Protein AF-A0A4V1S6G8-F1 (afdb_monomer_lite)

Foldseek 3Di:
DDDDDDPVRVVVVCVVVVPPPPPDDDDDPCVVPDDPVPDPAPFDDWDDDPPDIDTDHPCRVPVDDDPDDDLEPVVLLVCCVVCLPPAQEAEFEQDGPYDGRLSSLLSCPPHDPSHAYAYDYPPCDPVNVVSSVVSPHPD

Structure (mmCIF, N/CA/C/O backbone):
data_AF-A0A4V1S6G8-F1
#
_entry.id   AF-A0A4V1S6G8-F1
#
loop_
_atom_site.group_PDB
_atom_site.id
_atom_site.type_symbol
_atom_site.label_atom_id
_atom_site.label_alt_id
_atom_site.label_comp_id
_atom_site.label_asym_id
_atom_site.label_entity_id
_atom_site.label_seq_id
_atom_site.pdbx_PDB_ins_code
_atom_site.Cartn_x
_atom_site.Cartn_y
_atom_site.Cartn_z
_atom_site.occupancy
_atom_site.B_iso_or_equiv
_atom_site.auth_seq_id
_atom_site.auth_comp_id
_atom_site.auth_asym_id
_atom_site.auth_atom_id
_atom_site.pdbx_PDB_model_num
ATOM 1 N N . MET A 1 1 ? 12.610 8.527 -35.197 1.00 40.03 1 MET A N 1
ATOM 2 C CA . MET A 1 1 ? 12.886 7.566 -36.287 1.00 40.03 1 MET A CA 1
ATOM 3 C C . MET A 1 1 ? 12.400 6.204 -35.808 1.00 40.03 1 MET A C 1
ATOM 5 O O . MET A 1 1 ? 12.984 5.667 -34.880 1.00 40.03 1 MET A O 1
ATOM 9 N N . TYR A 1 2 ? 11.261 5.729 -36.317 1.00 38.62 2 TYR A N 1
ATOM 10 C CA . TYR A 1 2 ? 10.620 4.484 -35.870 1.00 38.62 2 TYR A CA 1
ATOM 11 C C . TYR A 1 2 ? 11.186 3.318 -36.694 1.00 38.62 2 TYR A C 1
ATOM 13 O O . TYR A 1 2 ? 11.161 3.379 -37.923 1.00 38.62 2 TYR A O 1
ATOM 21 N N . ARG A 1 3 ? 11.737 2.287 -36.043 1.00 71.50 3 ARG A N 1
ATOM 22 C CA . ARG A 1 3 ? 12.208 1.065 -36.715 1.00 71.50 3 ARG A CA 1
ATOM 23 C C . ARG A 1 3 ? 11.090 0.025 -36.685 1.00 71.50 3 ARG A C 1
ATOM 25 O O . ARG A 1 3 ? 10.435 -0.134 -35.662 1.00 71.50 3 ARG A O 1
ATOM 32 N N . SER A 1 4 ? 10.883 -0.680 -37.796 1.00 61.62 4 SER A N 1
ATOM 33 C CA . SER A 1 4 ? 9.932 -1.797 -37.841 1.00 61.62 4 SER A CA 1
ATOM 34 C C . SER A 1 4 ? 10.464 -2.996 -37.054 1.00 61.62 4 SER A C 1
ATOM 36 O O . SER A 1 4 ? 11.644 -3.337 -37.176 1.00 61.62 4 SER A O 1
ATOM 38 N N . LEU A 1 5 ? 9.586 -3.608 -36.256 1.00 60.75 5 LEU A N 1
ATOM 39 C CA . LEU A 1 5 ? 9.863 -4.831 -35.503 1.00 60.75 5 LEU A CA 1
ATOM 40 C C . LEU A 1 5 ? 10.168 -5.979 -36.464 1.00 60.75 5 LEU A C 1
ATOM 42 O O . LEU A 1 5 ? 9.552 -6.094 -37.526 1.00 60.75 5 LEU A O 1
ATOM 46 N N . ASN A 1 6 ? 11.121 -6.827 -36.092 1.00 80.19 6 ASN A N 1
ATOM 47 C CA . ASN A 1 6 ? 11.368 -8.052 -36.841 1.00 80.19 6 ASN A CA 1
ATOM 48 C C . ASN A 1 6 ? 10.393 -9.164 -36.417 1.00 80.19 6 ASN A C 1
ATOM 50 O O . ASN A 1 6 ? 9.730 -9.076 -35.386 1.00 80.19 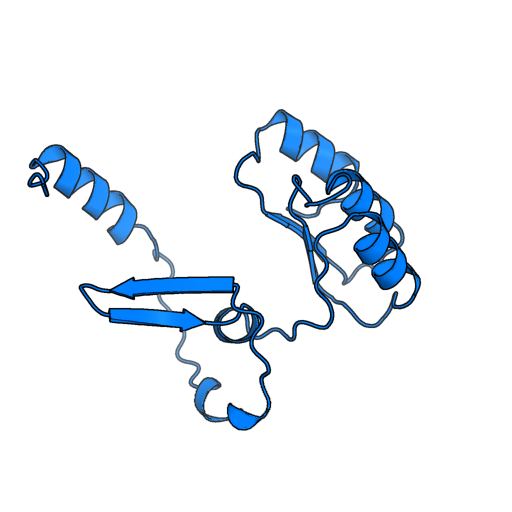6 ASN A O 1
ATOM 54 N N . LEU A 1 7 ? 10.319 -10.228 -37.219 1.00 51.31 7 LEU A N 1
ATOM 55 C CA . LEU A 1 7 ? 9.353 -11.314 -37.038 1.00 51.31 7 LEU A CA 1
ATOM 56 C C . LEU A 1 7 ? 9.446 -11.993 -35.658 1.00 51.31 7 LEU A C 1
ATOM 58 O O . LEU A 1 7 ? 8.424 -12.381 -35.105 1.00 51.31 7 LEU A O 1
ATOM 62 N N . ASN A 1 8 ? 10.642 -12.097 -35.069 1.00 62.38 8 ASN A N 1
ATOM 63 C CA . ASN A 1 8 ? 10.811 -12.705 -33.746 1.00 62.38 8 ASN A CA 1
ATOM 64 C C . ASN A 1 8 ? 10.321 -11.781 -32.622 1.00 62.38 8 ASN A C 1
ATOM 66 O O . ASN A 1 8 ? 9.740 -12.253 -31.648 1.00 62.38 8 ASN A O 1
ATOM 70 N N . GLU A 1 9 ? 10.515 -10.470 -32.766 1.00 57.38 9 GLU A N 1
ATOM 71 C CA . GLU A 1 9 ? 10.004 -9.474 -31.815 1.00 57.38 9 GLU A CA 1
ATOM 72 C C . GLU A 1 9 ? 8.476 -9.374 -31.892 1.00 57.38 9 GLU A C 1
ATOM 74 O O . GLU A 1 9 ? 7.807 -9.306 -30.864 1.00 57.38 9 GLU A O 1
ATOM 79 N N . ASP A 1 10 ? 7.919 -9.440 -33.102 1.00 54.41 10 ASP A N 1
ATOM 80 C CA . ASP A 1 10 ? 6.476 -9.463 -33.347 1.00 54.41 10 ASP A CA 1
ATOM 81 C C . ASP A 1 10 ? 5.809 -10.721 -32.758 1.00 54.41 10 ASP A C 1
ATOM 83 O O . ASP A 1 10 ? 4.763 -10.628 -32.115 1.00 54.41 10 ASP A O 1
ATOM 87 N N . LEU A 1 11 ? 6.434 -11.895 -32.883 1.00 51.97 11 LEU A N 1
ATOM 88 C CA . LEU A 1 11 ? 5.920 -13.138 -32.299 1.00 51.97 11 LEU A CA 1
ATOM 89 C C . LEU A 1 11 ? 6.020 -13.159 -30.765 1.00 51.97 11 LEU A C 1
ATOM 91 O O . LEU A 1 11 ? 5.065 -13.574 -30.109 1.00 51.97 11 LEU A O 1
ATOM 95 N N . ALA A 1 12 ? 7.112 -12.652 -30.182 1.00 49.81 12 ALA A N 1
ATOM 96 C CA . ALA A 1 12 ? 7.255 -12.530 -28.728 1.00 49.81 12 ALA A CA 1
ATOM 97 C C . ALA A 1 12 ? 6.229 -11.549 -28.134 1.00 49.81 12 ALA A C 1
ATOM 99 O O . ALA A 1 12 ? 5.633 -11.818 -27.089 1.00 49.81 12 ALA A O 1
ATOM 100 N N . LEU A 1 13 ? 5.958 -10.441 -28.832 1.00 47.81 13 LEU A N 1
ATOM 101 C CA . LEU A 1 13 ? 4.925 -9.483 -28.443 1.00 47.81 13 LEU A CA 1
ATOM 102 C C . LEU A 1 13 ? 3.527 -10.111 -28.520 1.00 47.81 13 LEU A C 1
ATOM 104 O O . LEU A 1 13 ? 2.726 -9.951 -27.599 1.00 47.81 13 LEU A O 1
ATOM 108 N N . LYS A 1 14 ? 3.247 -10.867 -29.589 1.00 48.00 14 LYS A N 1
ATOM 109 C CA . LYS A 1 14 ? 1.990 -11.607 -29.751 1.00 48.00 14 LYS A CA 1
ATOM 110 C C . LYS A 1 14 ? 1.800 -12.627 -28.632 1.00 48.00 14 LYS A C 1
ATOM 112 O O . LYS A 1 14 ? 0.721 -12.680 -28.067 1.00 48.00 14 LYS A O 1
ATOM 117 N N . GLN A 1 15 ? 2.840 -13.337 -28.209 1.00 47.34 15 GLN A N 1
ATOM 118 C CA . GLN A 1 15 ? 2.750 -14.318 -27.121 1.00 47.34 15 GLN A CA 1
ATOM 119 C C . GLN A 1 15 ? 2.489 -13.666 -25.750 1.00 47.34 15 GLN A C 1
ATOM 121 O O . GLN A 1 15 ? 1.647 -14.134 -24.987 1.00 47.34 15 GLN A O 1
ATOM 126 N N . VAL A 1 16 ? 3.123 -12.519 -25.480 1.00 47.19 16 VAL A N 1
ATOM 127 C CA . VAL A 1 16 ? 2.874 -11.706 -24.274 1.00 47.19 16 VAL A CA 1
ATOM 128 C C . VAL A 1 16 ? 1.478 -11.068 -24.283 1.00 47.19 16 VAL A C 1
ATOM 130 O O . VAL A 1 16 ? 0.946 -10.746 -23.227 1.00 47.19 16 VAL A O 1
ATOM 133 N N . VAL A 1 17 ? 0.857 -10.863 -25.448 1.00 50.28 17 VAL A N 1
ATOM 134 C CA . VAL A 1 17 ? -0.516 -10.339 -25.574 1.00 50.28 17 VAL A CA 1
ATOM 135 C C . VAL A 1 17 ? -1.563 -11.452 -25.503 1.00 50.28 17 VAL A C 1
ATOM 137 O O . VAL A 1 17 ? -2.583 -11.268 -24.843 1.00 50.28 17 VAL A O 1
ATOM 140 N N . THR A 1 18 ? -1.326 -12.583 -26.162 1.00 42.31 18 THR A N 1
ATOM 141 C CA . THR A 1 18 ? -2.319 -13.646 -26.350 1.00 42.31 18 THR A CA 1
ATOM 142 C C . THR A 1 18 ? -2.574 -14.459 -25.077 1.00 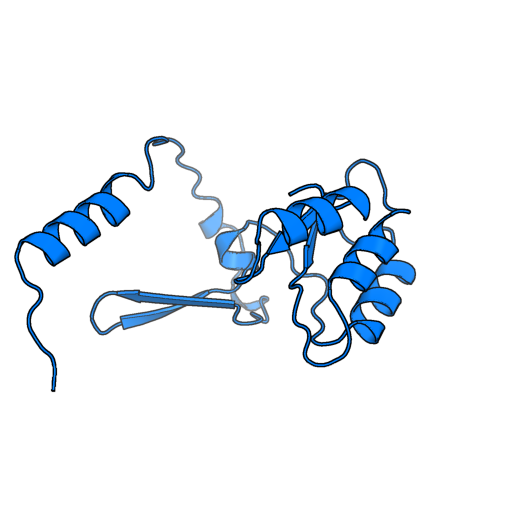42.31 18 THR A C 1
ATOM 144 O O . THR A 1 18 ? -3.719 -14.826 -24.842 1.00 42.31 18 THR A O 1
ATOM 147 N N . ASP A 1 19 ? -1.585 -14.642 -24.196 1.00 46.06 19 ASP A N 1
ATOM 148 C CA . ASP A 1 19 ? -1.752 -15.387 -22.931 1.00 46.06 19 ASP A CA 1
ATOM 149 C C . ASP A 1 19 ? -2.084 -14.501 -21.712 1.00 46.06 19 ASP A C 1
ATOM 151 O O . ASP A 1 19 ? -1.791 -14.839 -20.566 1.00 46.06 19 ASP A O 1
ATOM 155 N N . ARG A 1 20 ? -2.730 -13.344 -21.927 1.00 48.16 20 ARG A N 1
ATOM 156 C CA . ARG A 1 20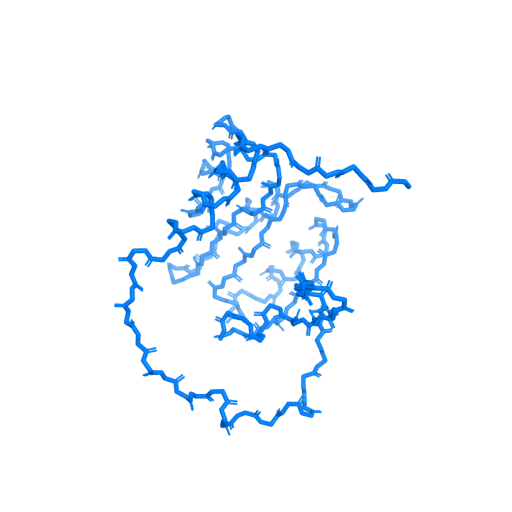 ? -3.158 -12.453 -20.827 1.00 48.16 20 ARG A CA 1
ATOM 157 C C . ARG A 1 20 ? -4.568 -12.702 -20.286 1.00 48.16 20 ARG A C 1
ATOM 159 O O . ARG A 1 20 ? -4.955 -12.036 -19.332 1.00 48.16 20 ARG A O 1
ATOM 166 N N . PHE A 1 21 ? -5.307 -13.671 -20.837 1.00 45.19 21 PHE A N 1
ATOM 167 C CA . PHE A 1 21 ? -6.668 -14.027 -20.407 1.00 45.19 21 PHE A CA 1
ATOM 168 C C . PHE A 1 21 ? -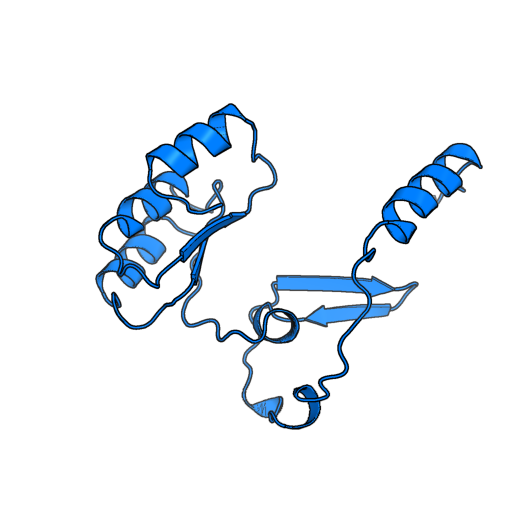7.033 -15.501 -20.689 1.00 45.19 21 PHE A C 1
ATOM 170 O O . PHE A 1 21 ? -8.004 -15.769 -21.390 1.00 45.19 21 PHE A O 1
ATOM 177 N N . SER A 1 22 ? -6.359 -16.491 -20.094 1.00 42.25 22 SER A N 1
ATOM 178 C CA . SER A 1 22 ? -6.929 -17.859 -20.066 1.00 42.25 22 SER A CA 1
ATOM 179 C C . SER A 1 22 ? -8.163 -18.000 -19.147 1.00 42.25 22 SER A C 1
ATOM 181 O O . SER A 1 22 ? -8.648 -19.104 -18.919 1.00 42.25 22 SER A O 1
ATOM 183 N N . LEU A 1 23 ? -8.714 -16.892 -18.637 1.00 43.94 23 LEU A N 1
ATOM 184 C CA . LEU A 1 23 ? -9.933 -16.852 -17.830 1.00 43.94 23 LEU A CA 1
ATOM 185 C C . LEU A 1 23 ? -10.954 -15.895 -18.457 1.00 43.94 23 LEU A C 1
ATOM 187 O O . LEU A 1 23 ? -11.264 -14.828 -17.934 1.00 43.94 23 LEU A O 1
ATOM 191 N N . THR A 1 24 ? -11.475 -16.288 -19.614 1.00 38.66 24 THR A N 1
ATOM 192 C CA . THR A 1 24 ? -12.744 -15.786 -20.143 1.00 38.66 24 THR A CA 1
ATOM 193 C C . THR A 1 24 ? -13.889 -16.340 -19.306 1.00 38.66 24 THR A C 1
ATOM 195 O O . THR A 1 24 ? -14.250 -17.498 -19.480 1.00 38.66 24 THR A O 1
ATOM 198 N N . ASP A 1 25 ? -14.446 -15.534 -18.409 1.00 44.38 25 ASP A N 1
ATOM 199 C CA . ASP A 1 25 ? -15.888 -15.263 -18.361 1.00 44.38 25 ASP A CA 1
ATOM 200 C C . ASP A 1 25 ? -16.147 -14.196 -17.292 1.00 44.38 25 ASP A C 1
ATOM 202 O O . ASP A 1 25 ? -15.637 -14.322 -16.181 1.00 44.38 25 ASP A O 1
ATOM 206 N N . ARG A 1 26 ? -16.908 -13.153 -17.633 1.00 39.56 26 ARG A N 1
ATOM 207 C CA . ARG A 1 26 ? -18.112 -12.692 -16.917 1.00 39.56 26 ARG A CA 1
ATOM 208 C C . ARG A 1 26 ? -18.570 -11.363 -17.508 1.00 39.56 26 ARG A C 1
ATOM 210 O O . ARG A 1 26 ? -17.919 -10.329 -17.362 1.00 39.56 26 ARG A O 1
ATOM 217 N N . GLY A 1 27 ? -19.759 -11.390 -18.100 1.00 40.81 27 GLY A N 1
ATOM 218 C CA . GLY A 1 27 ? -20.576 -10.200 -18.275 1.00 40.81 27 GLY A CA 1
ATOM 219 C C . GLY A 1 27 ? -21.007 -9.648 -16.918 1.00 40.81 27 GLY A C 1
ATOM 220 O O . GLY A 1 27 ? -21.736 -10.306 -16.187 1.00 40.81 27 GLY A O 1
ATOM 221 N N . PHE A 1 28 ? -20.575 -8.433 -16.594 1.00 31.55 28 PHE A N 1
ATOM 222 C CA . PHE A 1 28 ? -21.219 -7.583 -15.595 1.00 31.55 28 PHE A CA 1
ATOM 223 C C . PHE A 1 28 ? -21.119 -6.129 -16.067 1.00 31.55 28 PHE A C 1
ATOM 225 O O . PHE A 1 28 ? -20.097 -5.468 -15.898 1.00 31.55 28 PHE A O 1
ATOM 232 N N . ALA A 1 29 ? -22.198 -5.629 -16.671 1.00 45.19 29 ALA A N 1
ATOM 233 C CA . ALA A 1 29 ? -22.365 -4.232 -17.071 1.00 45.19 29 ALA A CA 1
ATOM 234 C C . ALA A 1 29 ? -22.793 -3.363 -15.872 1.00 45.19 29 ALA A C 1
ATOM 236 O O . ALA A 1 29 ? -23.802 -2.671 -15.901 1.00 45.19 29 ALA A O 1
ATOM 237 N N . TRP A 1 30 ? -22.044 -3.428 -14.769 1.00 40.75 30 TRP A N 1
ATOM 238 C CA . TRP A 1 30 ? -22.280 -2.556 -13.610 1.00 40.75 30 TRP A CA 1
ATOM 239 C C . TRP A 1 30 ? -21.724 -1.136 -13.839 1.00 40.75 30 TRP A C 1
ATOM 241 O O . TRP A 1 30 ? -22.129 -0.191 -13.165 1.00 40.75 30 TRP A O 1
ATOM 251 N N . ARG A 1 31 ? -20.844 -0.975 -14.842 1.00 36.03 31 ARG A N 1
ATOM 252 C CA . ARG A 1 31 ? -20.238 0.304 -15.262 1.00 36.03 31 ARG A CA 1
ATOM 253 C C . ARG A 1 31 ? -21.261 1.329 -15.769 1.00 36.03 31 ARG A C 1
ATOM 255 O O . ARG A 1 31 ? -20.950 2.513 -15.770 1.00 36.03 31 ARG A O 1
ATOM 262 N N . ASP A 1 32 ? -22.470 0.893 -16.118 1.00 43.66 32 ASP A N 1
ATOM 263 C CA . ASP A 1 32 ? -23.556 1.773 -16.568 1.00 43.66 32 ASP A CA 1
ATOM 264 C C . ASP A 1 32 ? -24.354 2.396 -15.400 1.00 43.66 32 ASP A C 1
ATOM 266 O O . ASP A 1 32 ? -25.266 3.187 -15.629 1.00 43.66 32 ASP A O 1
ATOM 270 N N . VAL A 1 33 ? -24.030 2.057 -14.141 1.00 41.16 33 VAL A N 1
ATOM 271 C CA . VAL A 1 33 ? -24.841 2.422 -12.959 1.00 41.16 33 VAL A CA 1
ATOM 272 C C . VAL A 1 33 ? -24.229 3.555 -12.118 1.00 41.16 33 VAL A C 1
ATOM 274 O O . VAL A 1 33 ? -24.919 4.119 -11.271 1.00 41.16 33 VAL A O 1
ATOM 277 N N . ILE A 1 34 ? -22.968 3.950 -12.338 1.00 40.50 34 ILE A N 1
ATOM 278 C CA . ILE A 1 34 ? -22.311 4.966 -11.495 1.00 40.50 34 ILE A CA 1
ATOM 279 C C . ILE A 1 34 ? -22.098 6.282 -12.262 1.00 40.50 34 ILE A C 1
ATOM 281 O O . ILE A 1 34 ? -21.332 6.293 -13.226 1.00 40.50 34 ILE A O 1
ATOM 285 N N . PRO A 1 35 ? -22.709 7.401 -11.821 1.00 41.12 35 PRO A N 1
ATOM 286 C CA . PRO A 1 35 ? -22.479 8.723 -12.399 1.00 41.12 35 PRO A CA 1
ATOM 287 C C . PRO A 1 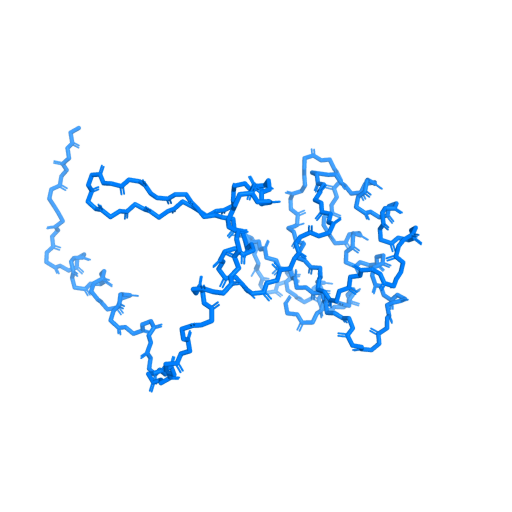35 ? -20.996 9.132 -12.292 1.00 41.12 35 PRO A C 1
ATOM 289 O O . PRO A 1 35 ? -20.429 9.210 -11.198 1.00 41.12 35 PRO A O 1
ATOM 292 N N . THR A 1 36 ? -20.353 9.333 -13.445 1.00 48.81 36 THR A N 1
ATOM 293 C CA . THR A 1 36 ? -18.917 9.636 -13.612 1.00 48.81 36 THR A CA 1
ATOM 294 C C . THR A 1 36 ? -18.535 11.061 -13.212 1.00 48.81 36 THR A C 1
ATOM 296 O O . THR A 1 36 ? -17.378 11.339 -12.916 1.00 48.81 36 THR A O 1
ATOM 299 N N . ASP A 1 37 ? -19.513 11.952 -13.133 1.00 45.38 37 ASP A N 1
ATOM 300 C CA . ASP A 1 37 ? -19.422 13.373 -12.796 1.00 45.38 37 ASP A CA 1
ATOM 301 C C . ASP A 1 37 ? -19.002 13.661 -11.343 1.00 45.38 37 ASP A C 1
ATOM 303 O O . ASP A 1 37 ? -18.660 14.797 -11.015 1.00 45.38 37 ASP A O 1
ATOM 307 N N . LYS A 1 38 ? -18.976 12.644 -10.470 1.00 42.97 38 LYS A N 1
ATOM 308 C CA . LYS A 1 38 ? -18.523 12.774 -9.071 1.00 42.97 38 LYS A CA 1
ATOM 309 C C . LYS A 1 38 ? -17.127 12.219 -8.792 1.00 42.97 38 LYS A C 1
ATOM 311 O O . LYS A 1 38 ? -16.669 12.317 -7.654 1.00 42.97 38 LYS A O 1
ATOM 316 N N . ARG A 1 39 ? -16.450 11.635 -9.784 1.00 48.34 39 ARG A N 1
ATOM 317 C CA . ARG A 1 39 ? -15.080 11.133 -9.610 1.00 48.34 39 ARG A CA 1
ATOM 318 C C . ARG A 1 39 ? -14.104 12.289 -9.833 1.00 48.34 39 ARG A C 1
ATOM 320 O O . ARG A 1 39 ? -14.131 12.918 -10.884 1.00 48.34 39 ARG A O 1
ATOM 327 N N . GLN A 1 40 ? -13.251 12.581 -8.851 1.00 47.78 40 GLN A N 1
ATOM 328 C CA . GLN A 1 40 ? -11.998 13.305 -9.089 1.00 47.78 40 GLN A CA 1
ATOM 329 C C . GLN A 1 40 ? -10.916 12.243 -9.322 1.00 47.78 40 GLN A C 1
ATOM 331 O O . GLN A 1 40 ? -10.364 11.734 -8.348 1.00 47.78 40 GLN A O 1
ATOM 336 N N . PRO A 1 41 ? -10.659 11.823 -10.573 1.00 47.16 41 PRO A N 1
ATOM 337 C CA . PRO A 1 41 ? -9.716 10.749 -10.837 1.00 47.16 41 PRO A CA 1
ATOM 338 C C . PRO A 1 41 ? -8.289 11.208 -10.518 1.00 47.16 41 PRO A C 1
ATOM 340 O O . PRO A 1 41 ? -7.710 12.026 -11.234 1.00 47.16 41 PRO A O 1
ATOM 343 N N . LEU A 1 42 ? -7.692 10.636 -9.472 1.00 51.34 42 LEU A N 1
ATOM 344 C CA . LEU A 1 42 ? -6.238 10.488 -9.420 1.00 51.34 42 LEU A CA 1
ATOM 345 C C . LEU A 1 42 ? -5.867 9.595 -10.612 1.00 51.34 42 LEU A C 1
ATOM 347 O O . LEU A 1 42 ? -6.408 8.499 -10.778 1.00 51.34 42 LEU A O 1
ATOM 351 N N . THR A 1 43 ? -5.096 10.143 -11.548 1.00 49.00 43 THR A N 1
ATOM 352 C CA . THR A 1 43 ? -4.899 9.518 -12.859 1.00 49.00 43 THR A CA 1
ATOM 353 C C . THR A 1 43 ? -3.762 8.507 -12.767 1.00 49.00 43 THR A C 1
ATOM 355 O O . THR A 1 43 ? -2.605 8.901 -12.840 1.00 49.00 43 THR A O 1
ATOM 358 N N . ASP A 1 44 ? -4.086 7.221 -12.628 1.00 64.19 44 ASP A N 1
ATOM 359 C CA . ASP A 1 44 ? -3.078 6.176 -12.372 1.00 64.19 44 ASP A CA 1
ATOM 360 C C . ASP A 1 44 ? -2.873 5.204 -13.544 1.00 64.19 44 ASP A C 1
ATOM 362 O O . ASP A 1 4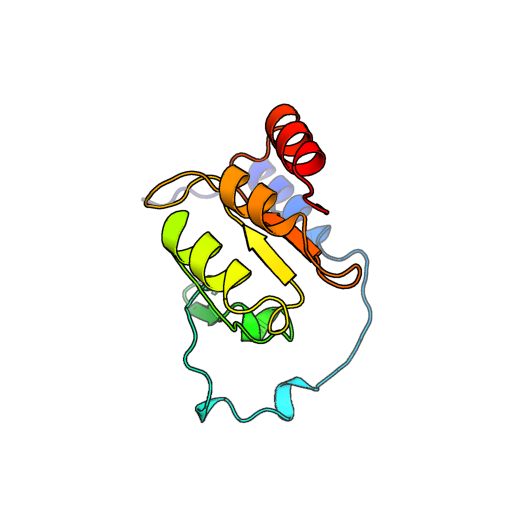4 ? -1.928 4.415 -13.533 1.00 64.19 44 ASP A O 1
ATOM 366 N N . ILE A 1 45 ? -3.732 5.217 -14.571 1.00 58.88 45 ILE A N 1
ATOM 367 C CA . ILE A 1 45 ? -3.643 4.256 -15.678 1.00 58.88 45 ILE A CA 1
ATOM 368 C C . ILE A 1 45 ? -3.824 4.964 -17.021 1.00 58.88 45 ILE A C 1
ATOM 370 O O . ILE A 1 45 ? -4.903 5.447 -17.358 1.00 58.88 45 ILE A O 1
ATOM 374 N N . ILE A 1 46 ? -2.762 4.965 -17.826 1.00 60.03 46 ILE A N 1
ATOM 375 C CA . ILE A 1 46 ? -2.774 5.452 -19.207 1.00 60.03 46 ILE A CA 1
ATOM 376 C C . ILE A 1 46 ? -2.764 4.246 -20.142 1.00 60.03 46 ILE A C 1
ATOM 378 O O . ILE A 1 46 ? -1.835 3.438 -20.137 1.00 60.03 46 ILE A O 1
ATOM 382 N N . VAL A 1 47 ? -3.805 4.121 -20.961 1.00 59.34 47 VAL A N 1
ATOM 383 C CA . VAL A 1 47 ? -3.910 3.090 -21.994 1.00 59.34 47 VAL A CA 1
ATOM 384 C C . VAL A 1 47 ? -3.766 3.751 -23.355 1.00 59.34 47 VAL A C 1
ATOM 386 O O . VAL A 1 47 ? -4.652 4.478 -23.801 1.00 59.34 47 VAL A O 1
ATOM 389 N N . THR A 1 48 ? -2.672 3.454 -24.050 1.00 57.75 48 THR A N 1
ATOM 390 C CA . THR A 1 48 ? -2.473 3.889 -25.436 1.00 57.75 48 THR A CA 1
ATOM 391 C C . THR A 1 48 ? -2.902 2.783 -26.399 1.00 57.75 48 THR A C 1
ATOM 393 O O . THR A 1 48 ? -2.380 1.667 -26.360 1.00 57.75 48 THR A O 1
ATOM 396 N N . ARG A 1 49 ? -3.856 3.084 -27.287 1.00 56.94 49 ARG A N 1
ATOM 397 C CA . ARG A 1 49 ? -4.285 2.209 -28.391 1.00 56.94 49 ARG A CA 1
ATOM 398 C C . ARG A 1 49 ? -4.112 2.950 -29.714 1.00 56.94 49 ARG A C 1
ATOM 400 O O . ARG A 1 49 ? -4.886 3.850 -30.032 1.00 56.94 49 ARG A O 1
ATOM 407 N N . GLY A 1 50 ? -3.100 2.576 -30.498 1.00 75.31 50 GLY A N 1
ATOM 408 C CA . GLY A 1 50 ? -2.754 3.301 -31.725 1.00 75.31 50 GLY A CA 1
ATOM 409 C C . GLY A 1 50 ? -2.334 4.741 -31.410 1.00 75.31 50 GLY A C 1
ATOM 410 O O . GLY A 1 50 ? -1.395 4.939 -30.647 1.00 75.31 50 GLY A O 1
ATOM 411 N N . ASN A 1 51 ? -3.057 5.726 -31.954 1.00 66.75 51 ASN A N 1
ATOM 412 C CA . ASN A 1 51 ? -2.849 7.157 -31.674 1.00 66.75 51 ASN A CA 1
ATOM 413 C C . ASN A 1 51 ? -3.788 7.717 -30.588 1.00 66.75 51 ASN A C 1
ATOM 415 O O . ASN A 1 51 ? -3.822 8.927 -30.381 1.00 66.75 51 ASN A O 1
ATOM 419 N N . THR A 1 52 ? -4.582 6.873 -29.926 1.00 54.91 52 THR A N 1
ATOM 420 C CA . THR A 1 52 ? -5.531 7.313 -28.899 1.00 54.91 52 THR A CA 1
ATOM 421 C C . THR A 1 52 ? -4.992 6.989 -27.515 1.00 54.91 52 THR A C 1
ATOM 423 O O . THR A 1 52 ? -4.696 5.834 -27.207 1.00 54.91 52 THR A O 1
ATOM 426 N N . GLU A 1 53 ? -4.895 8.016 -26.679 1.00 70.75 53 GLU A N 1
ATOM 427 C CA . GLU A 1 53 ? -4.581 7.905 -25.260 1.00 70.75 53 GLU A CA 1
ATOM 428 C C . GLU A 1 53 ? -5.886 7.958 -24.461 1.00 70.75 53 GLU A C 1
ATOM 430 O O . GLU A 1 53 ? -6.753 8.797 -24.706 1.00 70.75 53 GLU A O 1
ATOM 435 N N . SER A 1 54 ? -6.077 7.005 -23.557 1.00 62.59 54 SER A N 1
ATOM 436 C CA . SER A 1 54 ? -7.222 6.961 -22.651 1.00 62.59 54 SER A CA 1
ATOM 437 C C . SER A 1 54 ? -6.717 6.892 -21.221 1.00 62.59 54 SER A C 1
ATOM 439 O O . SER A 1 54 ? -5.912 6.023 -20.889 1.00 62.59 54 SER A O 1
ATOM 441 N N . HIS A 1 55 ? -7.199 7.811 -20.392 1.00 60.53 55 HIS A N 1
ATOM 442 C CA . HIS A 1 55 ? -6.824 7.927 -18.991 1.00 60.53 55 HIS A CA 1
ATOM 443 C C . HIS A 1 55 ? -7.916 7.302 -18.127 1.00 60.53 55 HIS A C 1
ATOM 445 O O . HIS A 1 55 ? -9.098 7.590 -18.310 1.00 60.53 55 HIS A O 1
ATOM 451 N N . PHE A 1 56 ? -7.507 6.460 -17.188 1.00 60.53 56 PHE A N 1
ATOM 452 C CA . PHE A 1 56 ? -8.366 5.813 -16.211 1.00 60.53 56 PHE A CA 1
ATOM 453 C C . PHE A 1 56 ? -7.792 6.057 -14.815 1.00 60.53 56 PHE A C 1
ATOM 455 O O . PHE A 1 56 ? -6.574 6.076 -14.619 1.00 60.53 56 PHE A O 1
ATOM 462 N N . SER A 1 57 ? -8.670 6.229 -13.835 1.00 66.50 57 SER A N 1
ATOM 463 C CA . SER A 1 57 ? -8.291 6.120 -12.428 1.00 66.50 57 SER A CA 1
ATOM 464 C C . SER A 1 57 ? -8.212 4.654 -12.009 1.00 66.50 57 SER A C 1
ATOM 466 O O . SER A 1 57 ? -8.812 3.777 -12.640 1.00 66.50 57 SER A O 1
ATOM 468 N N . LEU A 1 58 ? -7.518 4.380 -10.904 1.00 68.19 58 LEU A N 1
ATOM 469 C CA . LEU A 1 58 ? -7.573 3.062 -10.273 1.00 68.19 58 LEU A CA 1
ATOM 470 C C . LEU A 1 58 ? -9.024 2.651 -9.963 1.00 68.19 58 LEU A C 1
ATOM 472 O O . LEU A 1 58 ? -9.387 1.493 -10.161 1.00 68.19 58 LEU A O 1
ATOM 476 N N . GLU A 1 59 ? -9.872 3.604 -9.563 1.00 67.00 59 GLU A N 1
ATOM 477 C CA . GLU A 1 59 ? -11.297 3.368 -9.295 1.00 67.00 59 GLU A CA 1
ATOM 478 C C . GLU A 1 59 ? -12.053 2.864 -10.530 1.00 67.00 59 GLU A C 1
ATOM 480 O O . GLU A 1 59 ? -12.901 1.975 -10.431 1.00 67.00 59 GLU A O 1
ATOM 485 N N . ASP A 1 60 ? -11.721 3.386 -11.715 1.00 65.31 60 ASP A N 1
ATOM 486 C CA . ASP A 1 60 ? -12.355 2.978 -12.970 1.00 65.31 60 ASP A CA 1
ATOM 487 C C . ASP A 1 60 ? -12.018 1.530 -13.344 1.00 65.31 60 ASP A C 1
ATOM 489 O O . ASP A 1 60 ? -12.767 0.884 -14.082 1.00 65.31 60 ASP A O 1
ATOM 493 N N . VAL A 1 61 ? -10.889 1.007 -12.873 1.00 68.00 61 VAL A N 1
ATOM 494 C CA . VAL A 1 61 ? -10.394 -0.321 -13.259 1.00 68.00 61 VAL A CA 1
ATOM 495 C C . VAL A 1 61 ? -10.657 -1.368 -12.177 1.00 68.00 61 VAL A C 1
ATOM 497 O O . VAL A 1 61 ? -10.924 -2.518 -12.521 1.00 68.00 61 VAL A O 1
ATOM 500 N N . ALA A 1 62 ? -10.632 -0.987 -10.899 1.00 67.19 62 ALA A N 1
ATOM 501 C CA . ALA A 1 62 ? -10.605 -1.923 -9.776 1.00 67.19 62 ALA A CA 1
ATOM 502 C C . ALA A 1 62 ? -11.944 -2.126 -9.039 1.00 67.19 62 ALA A C 1
ATOM 504 O O . ALA A 1 62 ? -11.963 -2.904 -8.092 1.00 67.19 62 ALA A O 1
ATOM 505 N N . ASP A 1 63 ? -13.034 -1.453 -9.436 1.00 71.56 63 ASP A N 1
ATOM 506 C CA . ASP A 1 63 ? -14.291 -1.412 -8.652 1.00 71.56 63 ASP A CA 1
ATOM 507 C C . ASP A 1 63 ? -14.031 -1.101 -7.167 1.00 71.56 63 ASP A C 1
ATOM 509 O O . ASP A 1 63 ? -14.481 -1.776 -6.243 1.00 71.56 63 ASP A O 1
ATOM 513 N N . ALA A 1 64 ? -13.190 -0.094 -6.948 1.00 73.50 64 ALA A N 1
ATOM 514 C CA . ALA A 1 64 ? -12.718 0.312 -5.638 1.00 73.50 64 ALA A CA 1
ATOM 515 C C . ALA A 1 64 ? -12.809 1.829 -5.520 1.00 73.50 64 ALA A C 1
ATOM 517 O O . ALA A 1 64 ? -12.736 2.545 -6.515 1.00 73.50 64 ALA A O 1
ATOM 518 N N . LYS A 1 65 ? -12.943 2.320 -4.289 1.00 79.94 65 LYS A N 1
ATOM 519 C CA . LYS A 1 65 ? -12.867 3.746 -3.983 1.00 79.94 65 LYS A CA 1
ATOM 520 C C . LYS A 1 65 ? -11.497 4.065 -3.396 1.00 79.94 65 LYS A C 1
ATOM 522 O O . LYS A 1 65 ? -11.102 3.468 -2.395 1.00 79.94 65 LYS A O 1
ATOM 527 N N . VAL A 1 66 ? -10.804 5.036 -3.972 1.00 84.88 66 VAL A N 1
ATOM 528 C CA . VAL A 1 66 ? -9.569 5.590 -3.428 1.00 84.88 66 VAL A CA 1
ATOM 529 C C . VAL A 1 66 ? -9.943 6.563 -2.314 1.00 84.88 66 VAL A C 1
ATOM 531 O O . VAL A 1 66 ? -10.504 7.635 -2.525 1.00 84.88 66 VAL A O 1
ATOM 534 N N . VAL A 1 67 ? -9.657 6.154 -1.084 1.00 86.81 67 VAL A N 1
ATOM 535 C CA . VAL A 1 67 ? -9.942 6.933 0.131 1.00 86.81 67 VAL A CA 1
ATOM 536 C C . VAL A 1 67 ? -8.764 7.809 0.564 1.00 86.81 67 VAL A C 1
ATOM 538 O O . VAL A 1 67 ? -8.961 8.757 1.322 1.00 86.81 67 VAL A O 1
ATOM 541 N N . ALA A 1 68 ? -7.559 7.509 0.071 1.00 89.00 68 ALA A N 1
ATOM 542 C CA . ALA A 1 68 ? -6.343 8.286 0.278 1.00 89.00 68 ALA A CA 1
ATOM 543 C C . ALA A 1 68 ? -5.277 7.965 -0.774 1.00 89.00 68 ALA A C 1
ATOM 545 O O . ALA A 1 68 ? -5.237 6.861 -1.312 1.00 89.00 68 ALA A O 1
ATOM 546 N N . SER A 1 69 ? -4.392 8.933 -1.009 1.00 90.19 69 SER A N 1
ATOM 547 C CA . SER A 1 69 ? -3.151 8.787 -1.768 1.00 90.19 69 SER A CA 1
ATOM 548 C C . SER A 1 69 ? -2.095 9.710 -1.162 1.00 90.19 69 SER A C 1
ATOM 550 O O . SER A 1 69 ? -2.427 10.788 -0.664 1.00 90.19 69 SER A O 1
ATOM 552 N N . SER A 1 70 ? -0.837 9.277 -1.160 1.00 90.62 70 SER A N 1
ATOM 553 C CA . SER A 1 70 ? 0.284 10.038 -0.607 1.00 90.62 70 SER A CA 1
ATOM 554 C C . SER A 1 70 ? 1.593 9.621 -1.264 1.00 90.62 70 SER A C 1
ATOM 556 O O . SER A 1 70 ? 1.849 8.425 -1.408 1.00 90.62 70 SER A O 1
ATOM 558 N N . GLY A 1 71 ? 2.447 10.594 -1.576 1.00 88.88 71 GLY A N 1
ATOM 559 C CA . GLY A 1 71 ? 3.785 10.350 -2.119 1.00 88.88 71 GLY A CA 1
ATOM 560 C C . GLY A 1 71 ? 4.844 10.048 -1.056 1.00 88.88 71 GLY A C 1
ATOM 561 O O . GLY A 1 71 ? 5.966 9.697 -1.409 1.00 88.88 71 GLY A O 1
ATOM 562 N N . THR A 1 72 ? 4.524 10.177 0.239 1.00 91.50 72 THR A N 1
ATOM 563 C CA . THR A 1 72 ? 5.509 10.095 1.329 1.00 91.50 72 THR A CA 1
ATOM 564 C C . THR A 1 72 ? 5.156 9.057 2.395 1.00 91.50 72 THR A C 1
ATOM 566 O O . THR A 1 72 ? 3.989 8.793 2.686 1.00 91.50 72 THR A O 1
ATOM 569 N N . GLU A 1 73 ? 6.183 8.491 3.035 1.00 95.31 73 GLU A N 1
ATOM 570 C CA . GLU A 1 73 ? 6.031 7.539 4.142 1.00 95.31 73 GLU A CA 1
ATOM 571 C C . GLU A 1 73 ? 5.262 8.155 5.318 1.00 95.31 73 GLU A C 1
ATOM 573 O O . GLU A 1 73 ? 4.361 7.527 5.873 1.00 95.31 73 GLU A O 1
ATOM 578 N N . ASN A 1 74 ? 5.606 9.387 5.701 1.00 96.88 74 ASN A N 1
ATOM 579 C CA . ASN A 1 74 ? 5.029 10.034 6.878 1.00 96.88 74 ASN A CA 1
ATOM 580 C C . ASN A 1 74 ? 3.530 10.296 6.711 1.00 96.88 74 ASN A C 1
ATOM 582 O O . ASN A 1 74 ? 2.761 10.006 7.630 1.00 96.88 74 ASN A O 1
ATOM 586 N N . GLU A 1 75 ? 3.110 10.813 5.555 1.00 96.62 75 GLU A N 1
ATOM 587 C CA . GLU A 1 75 ? 1.696 11.067 5.263 1.00 96.62 75 GLU A CA 1
ATOM 588 C C . GLU A 1 75 ? 0.903 9.762 5.201 1.00 96.62 75 GLU A C 1
ATOM 590 O O . GLU A 1 75 ? -0.145 9.660 5.843 1.00 96.62 75 GLU A O 1
ATOM 595 N N . ALA A 1 76 ? 1.437 8.740 4.520 1.00 96.00 76 ALA A N 1
ATOM 596 C CA . ALA A 1 76 ? 0.812 7.423 4.433 1.00 96.00 76 ALA A CA 1
ATOM 597 C C . ALA A 1 76 ? 0.580 6.827 5.829 1.00 96.00 76 ALA A C 1
ATOM 599 O O . ALA A 1 76 ? -0.532 6.432 6.185 1.00 96.00 76 ALA A O 1
ATOM 600 N N . VAL A 1 77 ? 1.630 6.797 6.657 1.00 97.19 77 VAL A N 1
ATOM 601 C CA . VAL A 1 77 ? 1.580 6.231 8.011 1.00 97.19 77 VAL A CA 1
ATOM 602 C C . VAL A 1 77 ? 0.640 7.026 8.913 1.00 97.19 77 VAL A C 1
ATOM 604 O O . VAL A 1 77 ? -0.101 6.424 9.696 1.00 97.19 77 VAL A O 1
ATOM 607 N N . ALA A 1 78 ? 0.657 8.358 8.829 1.00 97.19 78 ALA A N 1
ATOM 608 C CA . ALA A 1 78 ? -0.243 9.205 9.601 1.00 97.19 78 ALA A CA 1
ATOM 609 C C . ALA A 1 78 ? -1.708 8.939 9.229 1.00 97.19 78 ALA A C 1
ATOM 611 O O . ALA A 1 78 ? -2.537 8.744 10.121 1.00 97.19 78 ALA A O 1
ATOM 612 N N . TRP A 1 79 ? -2.016 8.853 7.931 1.00 96.75 79 TRP A N 1
ATOM 613 C CA . TRP A 1 79 ? -3.373 8.595 7.462 1.00 96.75 79 TRP A CA 1
ATOM 614 C C . TRP A 1 79 ? -3.868 7.204 7.871 1.00 96.75 79 TRP A C 1
ATOM 616 O O . TRP A 1 79 ? -4.957 7.092 8.431 1.00 96.75 79 TRP A O 1
ATOM 626 N N . LEU A 1 80 ? -3.054 6.160 7.680 1.00 96.06 80 LEU A N 1
ATOM 627 C CA . LEU A 1 80 ? -3.401 4.779 8.041 1.00 96.06 80 LEU A CA 1
ATOM 628 C C . LEU A 1 80 ? -3.698 4.624 9.537 1.00 96.06 80 LEU A C 1
ATOM 630 O O . LEU A 1 80 ? -4.638 3.927 9.916 1.00 96.06 80 LEU A O 1
ATOM 634 N N . LYS A 1 81 ? -2.915 5.290 10.395 1.00 94.75 81 LYS A N 1
ATOM 635 C CA . LYS A 1 81 ? -3.126 5.277 11.851 1.00 94.75 81 LYS A CA 1
ATOM 636 C C . LYS A 1 81 ? -4.336 6.100 12.283 1.00 94.75 81 LYS A C 1
ATOM 638 O O . LYS A 1 81 ? -5.002 5.723 13.241 1.00 94.75 81 LYS A O 1
ATOM 643 N N . GLY A 1 82 ? -4.597 7.222 11.611 1.00 95.81 82 GLY A N 1
ATOM 644 C CA . GLY A 1 82 ? -5.752 8.076 11.892 1.00 95.81 82 GLY A CA 1
ATOM 645 C C . GLY A 1 82 ? -7.077 7.485 11.410 1.00 95.81 82 GLY A C 1
ATOM 646 O O . GLY A 1 82 ? -8.125 7.833 11.944 1.00 95.81 82 GLY A O 1
ATOM 647 N N . ASN A 1 83 ? -7.031 6.575 10.433 1.00 95.06 83 ASN A N 1
ATOM 648 C CA . ASN A 1 83 ? -8.207 6.032 9.759 1.00 95.06 83 ASN A CA 1
ATOM 649 C C . ASN A 1 83 ? -8.174 4.492 9.703 1.00 95.06 83 ASN A C 1
ATOM 651 O O . ASN A 1 83 ? -8.259 3.923 8.614 1.00 95.06 83 ASN A O 1
ATOM 655 N N . PRO A 1 84 ? -8.076 3.785 10.846 1.00 93.44 84 PRO A N 1
ATOM 656 C CA . PRO A 1 84 ? -7.904 2.329 10.870 1.00 93.44 84 PRO A CA 1
ATOM 657 C C . PRO A 1 84 ? -9.065 1.561 10.228 1.00 93.44 84 PRO A C 1
ATOM 659 O O . PRO A 1 84 ? -8.901 0.399 9.869 1.00 93.44 84 PRO A O 1
ATOM 662 N N . ASP A 1 85 ? -10.216 2.212 10.063 1.00 92.88 85 ASP A N 1
ATOM 663 C CA . ASP A 1 85 ? -11.477 1.583 9.687 1.00 92.88 85 ASP A CA 1
ATOM 664 C C . ASP A 1 85 ? -11.972 1.973 8.293 1.00 92.88 85 ASP A C 1
ATOM 666 O O . ASP A 1 85 ? -12.998 1.459 7.856 1.00 92.88 85 ASP A O 1
ATOM 670 N N . LEU A 1 86 ? -11.279 2.896 7.618 1.00 91.75 86 LEU A N 1
ATOM 671 C CA . LEU A 1 86 ? -11.756 3.513 6.375 1.00 91.75 86 LEU A CA 1
ATOM 672 C C . LEU A 1 86 ? -11.127 2.927 5.111 1.00 91.75 86 LEU A C 1
ATOM 674 O O . LEU A 1 86 ? -11.335 3.469 4.030 1.00 91.75 86 LEU A O 1
ATOM 678 N N . TRP A 1 87 ? -10.344 1.858 5.231 1.00 93.50 87 TRP A N 1
ATOM 679 C CA . TRP A 1 87 ? -9.686 1.209 4.102 1.00 93.50 87 TRP A CA 1
ATOM 680 C C . TRP A 1 87 ? -9.807 -0.308 4.199 1.00 93.50 87 TRP A C 1
ATOM 682 O O . TRP A 1 87 ? -9.840 -0.855 5.297 1.00 93.50 87 TRP A O 1
ATOM 692 N N . ASP A 1 88 ? -9.811 -0.978 3.050 1.00 91.62 88 ASP A N 1
ATOM 693 C CA . ASP A 1 88 ? -9.808 -2.444 2.946 1.00 91.62 88 ASP A CA 1
ATOM 694 C C . ASP A 1 88 ? -8.552 -2.965 2.233 1.00 91.62 88 ASP A C 1
ATOM 696 O O . ASP A 1 88 ? -8.090 -4.072 2.501 1.00 91.62 88 ASP A O 1
ATOM 700 N N . LEU A 1 89 ? -7.960 -2.154 1.353 1.00 91.56 89 LEU A N 1
ATOM 701 C CA . LEU A 1 89 ? -6.763 -2.475 0.582 1.00 91.56 89 LEU A CA 1
ATOM 702 C C . LEU A 1 89 ? -5.793 -1.291 0.600 1.00 91.56 89 LEU A C 1
ATOM 704 O O . LEU A 1 89 ? -6.189 -0.161 0.324 1.00 91.56 89 LEU A O 1
ATOM 708 N N . ALA A 1 90 ? -4.522 -1.562 0.885 1.00 93.81 90 ALA A N 1
ATOM 709 C CA . ALA A 1 90 ? -3.426 -0.619 0.710 1.00 93.81 90 ALA A CA 1
ATOM 710 C C . ALA A 1 90 ? -2.505 -1.112 -0.411 1.00 93.81 90 ALA A C 1
ATOM 712 O O . ALA A 1 90 ? -1.945 -2.207 -0.313 1.00 93.81 90 ALA A O 1
ATOM 713 N N . LEU A 1 91 ? -2.342 -0.296 -1.453 1.00 92.38 91 LEU A N 1
ATOM 714 C CA . LEU A 1 91 ? -1.316 -0.482 -2.478 1.00 92.38 91 LEU A CA 1
ATOM 715 C C . LEU A 1 91 ? -0.096 0.351 -2.092 1.00 92.38 91 LEU A C 1
ATOM 717 O O . LEU A 1 91 ? -0.217 1.554 -1.874 1.00 92.38 91 LEU A O 1
ATOM 721 N N . VAL A 1 92 ? 1.063 -0.290 -1.974 1.00 93.12 92 VAL A N 1
ATOM 722 C CA . VAL A 1 92 ? 2.282 0.358 -1.481 1.00 93.12 92 VAL A CA 1
ATOM 723 C C . VAL A 1 92 ? 3.412 0.175 -2.486 1.00 93.12 92 VAL A C 1
ATOM 725 O O . VAL A 1 92 ? 3.832 -0.954 -2.739 1.00 93.12 92 VAL A O 1
ATOM 728 N N . ASP A 1 93 ? 3.941 1.273 -3.026 1.00 91.06 93 ASP A N 1
ATOM 729 C CA . ASP A 1 93 ? 5.228 1.244 -3.727 1.00 91.06 93 ASP A CA 1
ATOM 730 C C . ASP A 1 93 ? 6.375 1.299 -2.712 1.00 91.06 93 ASP A C 1
ATOM 732 O O . ASP A 1 93 ? 6.266 1.899 -1.644 1.00 91.06 93 ASP A O 1
ATOM 736 N N . LEU A 1 94 ? 7.491 0.658 -3.045 1.00 86.06 94 LEU A N 1
ATOM 737 C CA . LEU A 1 94 ? 8.715 0.657 -2.255 1.00 86.06 94 LEU A CA 1
ATOM 738 C C . LEU A 1 94 ? 9.471 1.985 -2.351 1.00 86.06 94 LEU A C 1
ATOM 740 O O . LEU A 1 94 ? 10.130 2.370 -1.381 1.00 86.06 94 LEU A O 1
ATOM 744 N N . PHE A 1 95 ? 9.369 2.673 -3.492 1.00 85.31 95 PHE A N 1
ATOM 745 C CA . PHE A 1 95 ? 10.059 3.933 -3.761 1.00 85.31 95 PHE A CA 1
ATOM 746 C C . PHE A 1 95 ? 9.082 5.100 -3.695 1.00 85.31 95 PHE A C 1
ATOM 748 O O . PHE A 1 95 ? 8.401 5.423 -4.659 1.00 85.31 95 PHE A O 1
ATOM 755 N N . LEU A 1 96 ? 9.034 5.731 -2.528 1.00 85.06 96 LEU A N 1
ATOM 756 C CA . LEU A 1 96 ? 8.231 6.923 -2.281 1.00 85.06 96 LEU A CA 1
ATOM 757 C C . LEU A 1 96 ? 9.051 8.183 -2.592 1.00 85.06 96 LEU A C 1
ATOM 759 O O . LEU A 1 96 ? 10.283 8.143 -2.566 1.00 85.06 96 LEU A O 1
ATOM 763 N N . GLU A 1 97 ? 8.385 9.315 -2.828 1.00 85.56 97 GLU A N 1
ATOM 764 C CA . GLU A 1 97 ? 9.049 10.619 -3.001 1.00 85.56 97 GLU A CA 1
ATOM 765 C C . GLU A 1 97 ? 9.892 10.975 -1.769 1.00 85.56 97 GLU A C 1
ATOM 767 O O . GLU A 1 97 ? 10.988 11.527 -1.879 1.00 85.56 97 GLU A O 1
ATOM 772 N N . GLN A 1 98 ? 9.398 10.603 -0.583 1.00 85.94 98 GLN A N 1
ATOM 773 C CA . GLN A 1 98 ? 10.130 10.696 0.673 1.00 85.94 98 GLN A CA 1
ATOM 774 C C . GLN A 1 98 ? 9.850 9.482 1.569 1.00 85.94 98 GLN A C 1
ATOM 776 O O . GLN A 1 98 ? 8.699 9.167 1.870 1.00 85.94 98 GLN A O 1
ATOM 781 N N . GLY A 1 99 ? 10.913 8.841 2.061 1.00 90.69 99 GLY A N 1
ATOM 782 C CA . GLY A 1 99 ? 10.831 7.666 2.937 1.00 90.69 99 GLY A CA 1
ATOM 783 C C . GLY A 1 99 ? 10.838 6.342 2.169 1.00 90.69 99 GLY A C 1
ATOM 784 O O . GLY A 1 99 ? 11.376 6.260 1.067 1.00 90.69 99 GLY A O 1
ATOM 785 N N . ASN A 1 100 ? 10.305 5.281 2.775 1.00 89.50 100 ASN A N 1
ATOM 786 C CA . ASN A 1 100 ? 10.365 3.915 2.259 1.00 89.50 100 ASN A CA 1
ATOM 787 C C . ASN A 1 100 ? 9.023 3.181 2.419 1.00 89.50 100 ASN A C 1
ATOM 789 O O . ASN A 1 100 ? 8.492 3.052 3.524 1.00 89.50 100 ASN A O 1
ATOM 793 N N . GLY A 1 101 ? 8.527 2.584 1.333 1.00 92.69 101 GLY A N 1
ATOM 794 C CA . GLY A 1 101 ? 7.286 1.805 1.338 1.00 92.69 101 GLY A CA 1
ATOM 795 C C . GLY A 1 101 ? 7.246 0.651 2.339 1.00 92.69 101 GLY A C 1
ATOM 796 O O . GLY A 1 101 ? 6.201 0.352 2.910 1.00 92.69 101 GLY A O 1
ATOM 797 N N . LEU A 1 102 ? 8.381 0.021 2.650 1.00 94.56 102 LEU A N 1
ATOM 798 C CA . LEU A 1 102 ? 8.433 -1.055 3.648 1.00 94.56 102 LEU A CA 1
ATOM 799 C C . LEU A 1 102 ? 8.046 -0.580 5.055 1.00 94.56 102 LEU A C 1
ATOM 801 O O . LEU A 1 102 ? 7.502 -1.357 5.844 1.00 94.56 102 LEU A O 1
ATOM 805 N N . ALA A 1 103 ? 8.314 0.683 5.389 1.00 96.19 103 ALA A N 1
ATOM 806 C CA . ALA A 1 103 ? 7.885 1.259 6.657 1.00 96.19 103 ALA A CA 1
ATOM 807 C C . ALA A 1 103 ? 6.364 1.482 6.689 1.00 96.19 103 ALA A C 1
ATOM 809 O O . ALA A 1 103 ? 5.738 1.228 7.721 1.00 96.19 103 ALA A O 1
ATOM 810 N N . VAL A 1 104 ? 5.762 1.833 5.547 1.00 97.31 104 VAL A N 1
ATOM 811 C CA . VAL A 1 104 ? 4.302 1.890 5.372 1.00 97.31 104 VAL A CA 1
ATOM 812 C C . VAL A 1 104 ? 3.684 0.498 5.545 1.00 97.31 104 VAL A C 1
ATOM 814 O O . VAL A 1 104 ? 2.785 0.332 6.367 1.00 97.31 104 VAL A O 1
ATOM 817 N N . VAL A 1 105 ? 4.230 -0.539 4.890 1.00 97.25 105 VAL A N 1
ATOM 818 C CA . VAL A 1 105 ? 3.782 -1.939 5.070 1.00 97.25 105 VAL A CA 1
ATOM 819 C C . VAL A 1 105 ? 3.828 -2.347 6.545 1.00 97.25 105 VAL A C 1
ATOM 821 O O . VAL A 1 105 ? 2.867 -2.906 7.078 1.00 97.25 105 VAL A O 1
ATOM 824 N N . LYS A 1 106 ? 4.925 -2.020 7.239 1.00 97.06 106 LYS A N 1
ATOM 825 C CA . LYS A 1 106 ? 5.083 -2.302 8.671 1.00 97.06 106 LYS A CA 1
ATOM 826 C C . LYS A 1 106 ? 4.031 -1.583 9.525 1.00 97.06 106 LYS A C 1
ATOM 828 O O . LYS A 1 106 ? 3.576 -2.155 10.518 1.00 97.06 106 LYS A O 1
ATOM 833 N N . ALA A 1 107 ? 3.648 -0.355 9.176 1.00 95.69 107 ALA A N 1
ATOM 834 C CA . ALA A 1 107 ? 2.617 0.394 9.895 1.00 95.69 107 ALA A CA 1
ATOM 835 C C . ALA A 1 107 ? 1.236 -0.273 9.786 1.00 95.69 107 ALA A C 1
ATOM 837 O O . ALA A 1 107 ? 0.466 -0.242 10.745 1.00 95.69 107 ALA A O 1
ATOM 838 N N . CYS A 1 108 ? 0.970 -0.976 8.685 1.00 95.44 108 CYS A N 1
ATOM 839 C CA . CYS A 1 108 ? -0.255 -1.743 8.478 1.00 95.44 108 CYS A CA 1
ATOM 840 C C . CYS A 1 108 ? -0.304 -3.086 9.231 1.00 95.44 108 CYS A C 1
ATOM 842 O O . CYS A 1 108 ? -1.217 -3.874 8.992 1.00 95.44 108 CYS A O 1
ATOM 844 N N . ARG A 1 109 ? 0.656 -3.424 10.108 1.00 92.62 109 ARG A N 1
ATOM 845 C CA . ARG A 1 109 ? 0.638 -4.717 10.830 1.00 92.62 109 ARG A CA 1
ATOM 846 C C . ARG A 1 109 ? -0.501 -4.844 11.838 1.00 92.62 109 ARG A C 1
ATOM 848 O O . ARG A 1 109 ? -0.941 -5.956 12.095 1.00 92.62 109 ARG A O 1
ATOM 855 N N . GLN A 1 110 ? -0.971 -3.733 12.402 1.00 88.75 110 GLN A N 1
ATOM 856 C CA . GLN A 1 110 ? -2.091 -3.706 13.354 1.00 88.75 110 GLN A CA 1
ATOM 857 C C . GLN A 1 110 ? -3.448 -3.509 12.656 1.00 88.75 110 GLN A C 1
ATOM 859 O O . GLN A 1 110 ? -4.362 -2.909 13.214 1.00 88.75 110 GLN A O 1
ATOM 864 N N . ARG A 1 111 ? -3.569 -3.993 11.417 1.00 94.00 111 ARG A N 1
ATOM 865 C CA . ARG A 1 111 ? -4.799 -3.936 10.624 1.00 94.00 111 ARG A CA 1
ATOM 866 C C . ARG A 1 111 ? -5.795 -5.029 11.022 1.00 94.00 111 ARG A C 1
ATOM 868 O O . ARG A 1 111 ? -5.438 -6.022 11.657 1.00 94.00 111 ARG A O 1
ATOM 875 N N . ARG A 1 112 ? -7.048 -4.873 10.600 1.00 92.69 112 ARG A N 1
ATOM 876 C CA . ARG A 1 112 ? -8.092 -5.903 10.693 1.00 92.69 112 ARG A CA 1
ATOM 877 C C . ARG A 1 112 ? -7.788 -7.070 9.760 1.00 92.69 112 ARG A C 1
ATOM 879 O O . ARG A 1 112 ? -7.175 -6.899 8.716 1.00 92.69 112 ARG A O 1
ATOM 886 N N . GLN A 1 113 ? -8.308 -8.251 10.081 1.00 90.12 113 GLN A N 1
ATOM 887 C CA . GLN A 1 113 ? -8.089 -9.459 9.274 1.00 90.12 113 GLN A CA 1
ATOM 888 C C . GLN A 1 113 ? -8.581 -9.332 7.819 1.00 90.12 113 GLN A C 1
ATOM 890 O O . GLN A 1 113 ? -7.995 -9.935 6.920 1.00 90.12 113 GLN A O 1
ATOM 895 N N . ALA A 1 114 ? -9.644 -8.554 7.590 1.00 91.62 114 ALA A N 1
ATOM 896 C CA . ALA A 1 114 ? -10.179 -8.296 6.254 1.00 91.62 114 ALA A CA 1
ATOM 897 C C . ALA A 1 114 ? -9.295 -7.350 5.423 1.00 91.62 114 ALA A C 1
ATOM 899 O O . ALA A 1 114 ? -9.349 -7.397 4.199 1.00 91.62 114 ALA A O 1
ATOM 900 N N . GLN A 1 115 ? -8.464 -6.530 6.075 1.00 94.88 115 GLN A N 1
ATOM 901 C CA . GLN A 1 115 ? -7.632 -5.538 5.408 1.00 94.88 115 GLN A CA 1
ATOM 902 C C . GLN A 1 115 ? -6.399 -6.180 4.771 1.00 94.88 115 GLN A C 1
ATOM 904 O O . GLN A 1 115 ? -5.698 -6.987 5.395 1.00 94.88 115 GLN A O 1
ATOM 909 N N . LYS A 1 116 ? -6.113 -5.781 3.533 1.00 93.81 116 LYS A N 1
ATOM 910 C CA . LYS A 1 116 ? -5.043 -6.331 2.700 1.00 93.81 116 LYS A CA 1
ATOM 911 C C . LYS A 1 116 ? -3.996 -5.291 2.347 1.00 93.81 116 LYS A C 1
ATOM 913 O O . LYS A 1 116 ? -4.313 -4.140 2.082 1.00 93.81 116 LYS A O 1
ATOM 918 N N . VAL A 1 117 ? -2.733 -5.700 2.343 1.00 95.38 117 VAL A N 1
ATOM 919 C CA . VAL A 1 117 ? -1.599 -4.845 1.975 1.00 95.38 117 VAL A CA 1
ATOM 920 C C . VAL A 1 117 ? -0.857 -5.505 0.835 1.00 95.38 117 VAL A C 1
ATOM 922 O O . VAL A 1 117 ? -0.330 -6.600 1.004 1.00 95.38 117 VAL A O 1
ATOM 925 N N . VAL A 1 118 ? -0.804 -4.841 -0.310 1.00 94.19 118 VAL A N 1
ATOM 926 C CA . VAL A 1 118 ? -0.144 -5.345 -1.513 1.00 94.19 118 VAL A CA 1
ATOM 927 C C . VAL A 1 118 ? 0.989 -4.403 -1.874 1.00 94.19 118 VAL A C 1
ATOM 929 O O . VAL A 1 118 ? 0.792 -3.189 -1.960 1.00 94.19 118 VAL A O 1
ATOM 932 N N . VAL A 1 119 ? 2.176 -4.963 -2.087 1.00 89.31 119 VAL A N 1
ATOM 933 C CA . VAL A 1 119 ? 3.312 -4.195 -2.588 1.00 89.31 119 VAL A CA 1
ATOM 934 C C . VAL A 1 119 ? 3.306 -4.235 -4.107 1.00 89.31 119 VAL A C 1
ATOM 936 O O . VAL A 1 119 ? 3.474 -5.290 -4.715 1.00 89.31 119 VAL A O 1
ATOM 939 N N . LEU A 1 120 ? 3.159 -3.069 -4.730 1.00 86.50 120 LEU A N 1
ATOM 940 C CA . LEU A 1 120 ? 3.233 -2.920 -6.177 1.00 86.50 120 LEU A CA 1
ATOM 941 C C . LEU A 1 120 ? 4.457 -2.075 -6.514 1.00 86.50 120 LEU A C 1
ATOM 943 O O . LEU A 1 120 ? 4.474 -0.878 -6.262 1.00 86.50 120 LEU A O 1
ATOM 947 N N . SER A 1 121 ? 5.497 -2.708 -7.057 1.00 79.06 121 SER A N 1
ATOM 948 C CA . SER A 1 121 ? 6.744 -2.014 -7.375 1.00 79.06 121 SER A CA 1
ATOM 949 C C . SER A 1 121 ? 7.465 -2.643 -8.560 1.00 79.06 121 SER A C 1
ATOM 951 O O . SER A 1 121 ? 7.531 -3.867 -8.696 1.00 79.06 121 SER A O 1
ATOM 953 N N . ASN A 1 122 ? 8.111 -1.801 -9.366 1.00 78.06 122 ASN A N 1
ATOM 954 C CA . ASN A 1 122 ? 8.970 -2.226 -10.476 1.00 78.06 122 ASN A CA 1
ATOM 955 C C . ASN A 1 122 ? 10.295 -2.866 -10.010 1.00 78.06 122 ASN A C 1
ATOM 957 O O . ASN A 1 122 ? 11.090 -3.316 -10.832 1.00 78.06 122 ASN A O 1
ATOM 961 N N . TYR A 1 123 ? 10.532 -2.935 -8.697 1.00 78.31 123 TYR A N 1
ATOM 962 C CA . TYR A 1 123 ? 11.720 -3.535 -8.086 1.00 78.31 123 TYR A CA 1
ATOM 963 C C . TYR A 1 123 ? 11.371 -4.681 -7.119 1.00 78.31 123 TYR A C 1
ATOM 965 O O . TYR A 1 123 ? 12.032 -4.893 -6.100 1.00 78.31 123 TYR A O 1
ATOM 973 N N . ALA A 1 124 ? 10.306 -5.432 -7.405 1.00 77.00 124 ALA A N 1
ATOM 974 C CA . ALA A 1 124 ? 9.865 -6.560 -6.586 1.00 77.00 124 ALA A CA 1
ATOM 975 C C . ALA A 1 124 ? 10.779 -7.796 -6.747 1.00 77.00 124 ALA A C 1
ATOM 977 O O . ALA A 1 124 ? 10.334 -8.848 -7.205 1.00 77.00 124 ALA A O 1
ATOM 978 N N . THR A 1 125 ? 12.066 -7.698 -6.395 1.00 81.06 125 THR A N 1
ATOM 979 C CA . THR A 1 125 ? 12.998 -8.844 -6.391 1.00 81.06 125 THR A CA 1
ATOM 980 C C . THR A 1 125 ? 12.578 -9.896 -5.355 1.00 81.06 125 THR A C 1
ATOM 982 O O . THR A 1 125 ? 11.792 -9.614 -4.452 1.00 81.06 125 THR A O 1
ATOM 985 N N . ALA A 1 126 ? 13.096 -11.127 -5.449 1.00 79.38 126 ALA A N 1
ATOM 986 C CA . ALA A 1 126 ? 12.760 -12.187 -4.489 1.00 79.38 126 ALA A CA 1
ATOM 987 C C . ALA A 1 126 ? 13.107 -11.810 -3.036 1.00 79.38 126 ALA A C 1
ATOM 989 O O . ALA A 1 126 ? 12.320 -12.070 -2.128 1.00 79.38 126 ALA A O 1
ATOM 990 N N . GLU A 1 127 ? 14.247 -11.146 -2.833 1.00 83.62 127 GLU A N 1
ATOM 991 C CA . GLU A 1 127 ? 14.650 -10.598 -1.535 1.00 83.62 127 GLU A CA 1
ATOM 992 C C . GLU A 1 127 ? 13.638 -9.562 -1.034 1.00 83.62 127 GLU A C 1
ATOM 994 O O . GLU A 1 127 ? 13.174 -9.638 0.105 1.00 83.62 127 GLU A O 1
ATOM 999 N N . MET A 1 128 ? 13.247 -8.624 -1.901 1.00 82.56 128 MET A N 1
ATOM 1000 C CA . MET A 1 128 ? 12.346 -7.540 -1.524 1.00 82.56 128 MET A CA 1
ATOM 1001 C C . MET A 1 128 ? 10.930 -8.040 -1.235 1.00 82.56 128 MET A C 1
ATOM 1003 O O . MET A 1 128 ? 10.321 -7.606 -0.260 1.00 82.56 128 MET A O 1
ATOM 1007 N N . ARG A 1 129 ? 10.444 -9.025 -2.003 1.00 84.69 129 ARG A N 1
ATOM 1008 C CA . ARG A 1 129 ? 9.199 -9.751 -1.703 1.00 84.69 129 ARG A CA 1
ATOM 1009 C C . ARG A 1 129 ? 9.271 -10.449 -0.349 1.00 84.69 129 ARG A C 1
ATOM 1011 O O . ARG A 1 129 ? 8.348 -10.324 0.449 1.00 84.69 129 ARG A O 1
ATOM 1018 N N . GLY A 1 130 ? 10.379 -11.134 -0.057 1.00 87.50 130 GLY A N 1
ATOM 1019 C CA . GLY A 1 130 ? 10.596 -11.776 1.241 1.00 87.50 130 GLY A CA 1
ATOM 1020 C C . GLY A 1 130 ? 10.544 -10.774 2.396 1.00 87.50 130 GLY A C 1
ATOM 1021 O O . GLY A 1 130 ? 9.871 -11.012 3.399 1.00 87.50 130 GLY A O 1
ATOM 1022 N N . ARG A 1 131 ? 11.187 -9.615 2.231 1.00 91.69 131 ARG A N 1
ATOM 1023 C CA . ARG A 1 131 ? 11.177 -8.538 3.226 1.00 91.69 131 ARG A CA 1
ATOM 1024 C C . ARG A 1 131 ? 9.789 -7.917 3.402 1.00 91.69 131 ARG A C 1
ATOM 1026 O O . ARG A 1 131 ? 9.373 -7.695 4.537 1.00 91.69 131 ARG A O 1
ATOM 1033 N N . ALA A 1 132 ? 9.062 -7.666 2.315 1.00 92.38 132 ALA A N 1
ATOM 1034 C CA . ALA A 1 132 ? 7.690 -7.164 2.358 1.00 92.38 132 ALA A CA 1
ATOM 1035 C C . ALA A 1 132 ? 6.751 -8.144 3.082 1.00 92.38 132 ALA A C 1
ATOM 1037 O O . ALA A 1 132 ? 6.038 -7.744 4.004 1.00 92.38 132 ALA A O 1
ATOM 1038 N N . ALA A 1 133 ? 6.818 -9.435 2.746 1.00 92.19 133 ALA A N 1
ATOM 1039 C CA . ALA A 1 133 ? 6.022 -10.480 3.389 1.00 92.19 133 ALA A CA 1
ATOM 1040 C C . ALA A 1 133 ? 6.314 -10.584 4.898 1.00 92.19 133 ALA A C 1
ATOM 1042 O O . ALA A 1 133 ? 5.391 -10.614 5.710 1.00 92.19 133 ALA A O 1
ATOM 1043 N N . GLN A 1 134 ? 7.590 -10.543 5.307 1.00 95.88 134 GLN A N 1
ATOM 1044 C CA . GLN A 1 134 ? 7.981 -10.532 6.728 1.00 95.88 134 GLN A CA 1
ATOM 1045 C C . GLN A 1 134 ? 7.433 -9.320 7.496 1.00 95.88 134 GLN A C 1
ATOM 1047 O O . GLN A 1 134 ? 7.166 -9.402 8.699 1.00 95.88 134 GLN A O 1
ATOM 1052 N N . LEU A 1 135 ? 7.272 -8.187 6.812 1.00 95.56 135 LEU A N 1
ATOM 1053 C CA . LEU A 1 135 ? 6.699 -6.969 7.380 1.00 95.56 135 LEU A CA 1
ATOM 1054 C C . LEU A 1 135 ? 5.167 -6.953 7.344 1.00 95.56 135 LEU A C 1
ATOM 1056 O O . LEU A 1 135 ? 4.574 -6.066 7.955 1.00 95.56 135 LEU A O 1
ATOM 1060 N N . GLY A 1 136 ? 4.540 -7.956 6.729 1.00 93.50 136 GLY A N 1
ATOM 1061 C CA . GLY A 1 136 ? 3.096 -8.150 6.720 1.00 93.50 136 GLY A CA 1
ATOM 1062 C C . GLY A 1 136 ? 2.408 -7.741 5.422 1.00 93.50 136 GLY A C 1
ATOM 1063 O O . GLY A 1 136 ? 1.221 -7.434 5.478 1.00 93.50 136 GLY A O 1
ATOM 1064 N N . ALA A 1 137 ? 3.098 -7.707 4.282 1.00 94.88 137 ALA A N 1
ATOM 1065 C CA . ALA A 1 137 ? 2.425 -7.684 2.982 1.00 94.88 137 ALA A CA 1
ATOM 1066 C C . ALA A 1 137 ? 1.717 -9.028 2.718 1.00 94.88 137 ALA A C 1
ATOM 1068 O O . ALA A 1 137 ? 2.228 -10.083 3.092 1.00 94.88 137 ALA A O 1
ATOM 1069 N N . ASP A 1 138 ? 0.540 -8.981 2.096 1.00 91.69 138 ASP A N 1
ATOM 1070 C CA . ASP A 1 138 ? -0.220 -10.150 1.639 1.00 91.69 138 ASP A CA 1
ATOM 1071 C C . ASP A 1 138 ? 0.217 -10.617 0.239 1.00 91.69 138 ASP A C 1
ATOM 1073 O O . ASP A 1 138 ? 0.076 -11.802 -0.066 1.00 91.69 138 ASP A O 1
ATOM 1077 N N . ALA A 1 139 ? 0.723 -9.705 -0.601 1.00 85.88 139 ALA A N 1
ATOM 1078 C CA . ALA A 1 139 ? 1.218 -9.978 -1.952 1.00 85.88 139 ALA A CA 1
ATOM 1079 C C . ALA A 1 139 ? 2.345 -9.015 -2.350 1.00 85.88 139 ALA A C 1
ATOM 1081 O O . ALA A 1 139 ? 2.292 -7.835 -1.919 1.00 85.88 139 ALA A O 1
#

Radius of gyration: 18.71 Å; chains: 1; bounding box: 40×31×51 Å

pLDDT: mean 73.5, std 20.57, range [31.55, 97.31]

Secondary structure (DSSP, 8-state):
-PPPPPHHHHHHHHHHHHTT-S-------GGGSS-GGG----EEEEEEETTEEEEEEHHHHHT-------SBHHHHHHHHHH-TTS-SEEEE-SB-SBSBHHHHHHHGGG--TT-EEEE--TT--HHHHHHHHHHT---

Sequence (139 aa):
MYRSLNLNEDLALKQVVTDRFSLTDRGFAWRDVIPTDKRQPLTDIIVTRGNTESHFSLEDVADAKVVASSGTENEAVAWLKGNPDLWDLALVDLFLEQGNGLAVVKACRQRRQAQKVVVLSNYATAEMRGRAAQLGADA